Protein AF-A0A3S4R525-F1 (afdb_monomer_lite)

pLDDT: mean 83.08, std 18.2, range [35.12, 97.88]

Radius of gyration: 21.42 Å; chains: 1; bounding box: 43×30×78 Å

Organism: NCBI:txid34061

Structure (mmCIF, N/CA/C/O backbone):
data_AF-A0A3S4R525-F1
#
_entry.id   AF-A0A3S4R525-F1
#
loop_
_atom_site.group_PDB
_atom_site.id
_atom_site.type_symbol
_atom_site.label_atom_id
_atom_site.label_alt_id
_atom_site.label_comp_id
_atom_site.label_asym_id
_atom_site.label_entity_id
_atom_site.label_seq_id
_atom_site.pdbx_PDB_ins_code
_atom_site.Cartn_x
_atom_site.Cartn_y
_atom_site.Cartn_z
_atom_site.occupancy
_atom_site.B_iso_or_equiv
_atom_site.auth_seq_id
_atom_site.auth_comp_id
_atom_site.auth_asym_id
_atom_site.auth_atom_id
_atom_site.pdbx_PDB_model_num
ATOM 1 N N . MET A 1 1 ? -31.598 11.992 61.293 1.00 35.12 1 MET A N 1
ATOM 2 C CA . MET A 1 1 ? -31.738 11.322 59.980 1.00 35.12 1 MET A CA 1
ATOM 3 C C . MET A 1 1 ? -30.669 11.866 59.045 1.00 35.12 1 MET A C 1
ATOM 5 O O . MET A 1 1 ? -30.636 13.069 58.837 1.00 35.12 1 MET A O 1
ATOM 9 N N . LYS A 1 2 ? -29.752 11.020 58.559 1.00 39.28 2 LYS A N 1
ATOM 10 C CA . LYS A 1 2 ? -28.715 11.398 57.584 1.00 39.28 2 LYS A CA 1
ATOM 11 C C . LYS A 1 2 ? -29.169 10.912 56.207 1.00 39.28 2 LYS A C 1
ATOM 13 O O . LYS A 1 2 ? -29.286 9.710 56.002 1.00 39.28 2 LYS A O 1
ATOM 18 N N . ILE A 1 3 ? -29.460 11.841 55.301 1.00 49.47 3 ILE A N 1
ATOM 19 C CA . ILE A 1 3 ? -29.725 11.547 53.890 1.00 49.47 3 ILE A CA 1
ATOM 20 C C . ILE A 1 3 ? -28.354 11.434 53.224 1.00 49.47 3 ILE A C 1
ATOM 22 O O . ILE A 1 3 ? -27.645 12.427 53.077 1.00 49.47 3 ILE A O 1
ATOM 26 N N . HIS A 1 4 ? -27.935 10.215 52.900 1.00 45.72 4 HIS A N 1
ATOM 27 C CA . HIS A 1 4 ? -26.725 9.991 52.120 1.00 45.72 4 HIS A CA 1
ATOM 28 C C . HIS A 1 4 ? -27.075 10.014 50.633 1.00 45.72 4 HIS A C 1
ATOM 30 O O . HIS A 1 4 ? -27.859 9.204 50.145 1.00 45.72 4 HIS A O 1
ATOM 36 N N . HIS A 1 5 ? -26.494 10.994 49.941 1.00 45.41 5 HIS A N 1
ATOM 37 C CA . HIS A 1 5 ? -26.521 11.164 48.497 1.00 45.41 5 HIS A CA 1
ATOM 38 C C . HIS A 1 5 ? -25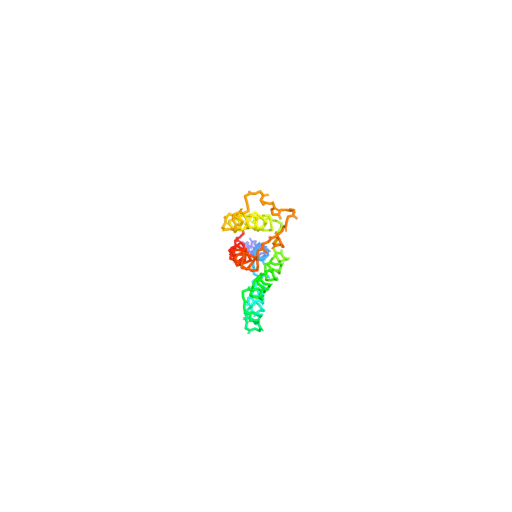.969 9.913 47.797 1.00 45.41 5 HIS A C 1
ATOM 40 O O . HIS A 1 5 ? -24.760 9.732 47.688 1.00 45.41 5 HIS A O 1
ATOM 46 N N . LEU A 1 6 ? -26.861 9.060 47.299 1.00 46.38 6 LEU A N 1
ATOM 47 C CA . LEU A 1 6 ? -26.551 7.970 46.374 1.00 46.38 6 LEU A CA 1
ATOM 48 C C . LEU A 1 6 ? -26.887 8.426 44.948 1.00 46.38 6 LEU A C 1
ATOM 50 O O . LEU A 1 6 ? -27.820 7.941 44.321 1.00 46.38 6 LEU A O 1
ATOM 54 N N . ILE A 1 7 ? -26.145 9.411 44.441 1.00 53.19 7 ILE A N 1
ATOM 55 C CA . ILE A 1 7 ? -26.184 9.786 43.019 1.00 53.19 7 ILE A CA 1
ATOM 56 C C . ILE A 1 7 ? -24.751 10.013 42.542 1.00 53.19 7 ILE A C 1
ATOM 58 O O . ILE A 1 7 ? -24.375 11.135 42.247 1.00 53.19 7 ILE A O 1
ATOM 62 N N . THR A 1 8 ? -23.925 8.969 42.491 1.00 53.56 8 THR A N 1
ATOM 63 C CA . THR A 1 8 ? -22.604 9.025 41.829 1.00 53.56 8 THR A CA 1
ATOM 64 C C . THR A 1 8 ? -22.031 7.618 41.630 1.00 53.56 8 THR A C 1
ATOM 66 O O . THR A 1 8 ? -21.016 7.258 42.211 1.00 53.56 8 THR A O 1
ATOM 69 N N . ALA A 1 9 ? -22.662 6.778 40.806 1.00 47.06 9 ALA A N 1
ATOM 70 C CA . ALA A 1 9 ? -21.996 5.530 40.390 1.00 47.06 9 ALA A CA 1
ATOM 71 C C . ALA A 1 9 ? -22.369 5.013 38.996 1.00 47.06 9 ALA A C 1
ATOM 73 O O . ALA A 1 9 ? -21.661 4.171 38.457 1.00 47.06 9 ALA A O 1
ATOM 74 N N . THR A 1 10 ? -23.430 5.517 38.364 1.00 47.94 10 THR A N 1
ATOM 75 C CA . THR A 1 10 ? -23.880 4.998 37.060 1.00 47.94 10 THR A CA 1
ATOM 76 C C . THR A 1 10 ? -23.409 5.818 35.856 1.00 47.94 10 THR A C 1
ATOM 78 O O . THR A 1 10 ? -23.458 5.325 34.734 1.00 47.94 10 THR A O 1
ATOM 81 N N . AL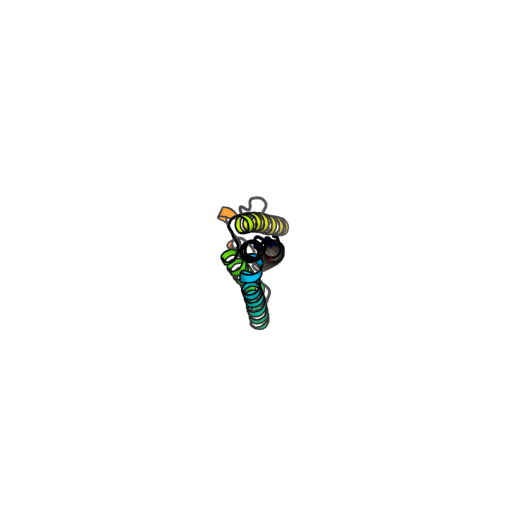A A 1 11 ? -22.866 7.024 36.054 1.00 46.16 11 ALA A N 1
ATOM 82 C CA . ALA A 1 11 ? -22.385 7.861 34.947 1.00 46.16 11 ALA A CA 1
ATOM 83 C C . ALA A 1 11 ? -20.975 7.485 34.438 1.00 46.16 11 ALA A C 1
ATOM 85 O O . ALA A 1 11 ? -20.643 7.758 33.288 1.00 46.16 11 ALA A O 1
ATOM 86 N N . ALA A 1 12 ? -20.146 6.823 35.255 1.00 44.59 12 ALA A N 1
ATOM 87 C CA . ALA A 1 12 ? -18.777 6.463 34.867 1.00 44.59 12 ALA A CA 1
ATOM 88 C C . ALA A 1 12 ? -18.700 5.207 33.975 1.00 44.59 12 ALA A C 1
ATOM 90 O O . ALA A 1 12 ? -17.761 5.063 33.195 1.00 44.59 12 ALA A O 1
ATOM 91 N N . ALA A 1 13 ? -19.702 4.322 34.031 1.00 47.19 13 ALA A N 1
ATOM 92 C CA . ALA A 1 13 ? -19.735 3.109 33.210 1.00 47.19 13 ALA A CA 1
ATOM 93 C C . ALA A 1 13 ? -20.162 3.376 31.751 1.00 47.19 13 ALA A C 1
ATOM 95 O O . ALA A 1 13 ? -19.752 2.653 30.847 1.00 47.19 13 ALA A O 1
ATOM 96 N N . LEU A 1 14 ? -20.927 4.445 31.495 1.00 44.72 14 LEU A N 1
ATOM 97 C CA . LEU A 1 14 ? -21.367 4.824 30.143 1.00 44.72 14 LEU A CA 1
ATOM 98 C C . LEU A 1 14 ? -20.306 5.608 29.351 1.00 44.72 14 LEU A C 1
ATOM 100 O O . LEU A 1 14 ? -20.335 5.604 28.123 1.00 44.72 14 LEU A O 1
ATOM 104 N N . LEU A 1 15 ? -19.326 6.222 30.023 1.00 45.38 15 LEU A N 1
ATOM 105 C CA . LEU A 1 15 ? -18.228 6.945 29.364 1.00 45.38 15 LEU A CA 1
ATOM 106 C C . LEU A 1 15 ? -17.110 6.025 28.841 1.00 45.38 15 LEU A C 1
ATOM 108 O O . LEU A 1 15 ? -16.356 6.433 27.960 1.00 45.38 15 LEU A O 1
ATOM 112 N N . LEU A 1 16 ? -17.034 4.771 29.301 1.00 45.78 16 LEU A N 1
ATOM 113 C CA . LEU A 1 16 ? -16.078 3.774 28.791 1.00 45.78 16 LEU A CA 1
ATOM 114 C C . LEU A 1 16 ? -16.507 3.146 27.454 1.00 45.78 16 LEU A C 1
ATOM 116 O O . LEU A 1 16 ? -15.683 2.557 26.760 1.00 45.78 16 LEU A O 1
ATOM 120 N N . LEU A 1 17 ? -17.770 3.316 27.051 1.00 45.91 17 LEU A N 1
ATOM 121 C CA . LEU A 1 17 ? -18.286 2.858 25.753 1.00 45.91 17 LEU A CA 1
ATOM 122 C C . LEU A 1 17 ? -18.103 3.897 24.634 1.00 45.91 17 LEU A C 1
ATOM 124 O O . LEU A 1 17 ? -18.212 3.555 23.458 1.00 45.91 17 LEU A O 1
ATOM 128 N N . ALA A 1 18 ? -17.766 5.146 24.973 1.00 45.09 18 ALA A N 1
ATOM 129 C CA . ALA A 1 18 ? -17.439 6.183 23.991 1.00 45.09 18 ALA A CA 1
ATOM 130 C C . ALA A 1 18 ? -15.997 6.071 23.457 1.00 45.09 18 ALA A C 1
ATOM 132 O O . ALA A 1 18 ? -15.654 6.660 22.431 1.00 45.09 18 ALA A O 1
ATOM 133 N N . THR A 1 19 ? -15.143 5.283 24.115 1.00 50.56 19 THR A N 1
ATOM 134 C CA . THR A 1 19 ? -13.743 5.093 23.738 1.00 50.56 19 THR A CA 1
ATOM 135 C C . THR A 1 19 ? -13.453 3.619 23.482 1.00 50.56 19 THR A C 1
ATOM 137 O O . THR A 1 19 ? -13.022 2.930 24.394 1.00 50.56 19 THR A O 1
ATOM 140 N N . ALA A 1 20 ? -13.650 3.129 22.253 1.00 48.28 20 ALA A N 1
ATOM 141 C CA . ALA A 1 20 ? -12.615 2.353 21.543 1.00 48.28 20 ALA A CA 1
ATOM 142 C C . ALA A 1 20 ? -13.096 1.647 20.251 1.00 48.28 20 ALA A C 1
ATOM 144 O O . ALA A 1 20 ? -12.863 0.448 20.080 1.00 48.28 20 ALA A O 1
ATOM 145 N N . PRO A 1 21 ? -13.577 2.367 19.219 1.00 52.44 21 PRO A N 1
ATOM 146 C CA . PRO A 1 21 ? -13.396 1.864 17.853 1.00 52.44 21 PRO A CA 1
ATOM 147 C C . PRO A 1 21 ? -11.896 1.744 17.490 1.00 52.44 21 PRO A C 1
ATOM 149 O O . PRO A 1 21 ? -11.525 0.992 16.591 1.00 52.44 21 PRO A O 1
ATOM 152 N N . ALA A 1 22 ? -11.012 2.445 18.216 1.00 51.22 22 ALA A N 1
ATOM 153 C CA . ALA A 1 22 ? -9.564 2.410 18.016 1.00 51.22 22 ALA A CA 1
ATOM 154 C C . ALA A 1 22 ? -8.896 1.086 18.448 1.00 51.22 22 ALA A C 1
ATOM 156 O O . ALA A 1 22 ? -7.951 0.657 17.789 1.00 51.22 22 ALA A O 1
ATOM 157 N N . GLN A 1 23 ? -9.378 0.405 19.501 1.00 54.06 23 GLN A N 1
ATOM 158 C CA . GLN A 1 23 ? -8.800 -0.882 19.934 1.00 54.06 23 GLN A CA 1
ATOM 159 C C . GLN A 1 23 ? -9.341 -2.064 19.112 1.00 54.06 23 GLN A C 1
ATOM 161 O O . GLN A 1 23 ? -8.592 -3.000 18.831 1.00 54.06 23 GLN A O 1
ATOM 166 N N . ALA A 1 24 ? -10.591 -1.992 18.636 1.00 60.91 24 ALA A N 1
ATOM 167 C CA . ALA A 1 24 ? -11.231 -3.065 17.866 1.00 60.91 24 ALA A CA 1
ATOM 168 C C . ALA A 1 24 ? -10.508 -3.405 16.545 1.00 60.91 24 ALA A C 1
ATOM 170 O O . ALA A 1 24 ? -10.527 -4.553 16.095 1.00 60.91 24 ALA A O 1
ATOM 171 N N . ASN A 1 25 ? -9.831 -2.428 15.932 1.00 74.75 25 ASN A N 1
ATOM 172 C CA . ASN A 1 25 ? -9.100 -2.639 14.681 1.00 74.75 25 ASN A CA 1
ATOM 173 C C . ASN A 1 25 ? -7.602 -2.914 14.875 1.00 74.75 25 ASN A C 1
ATOM 175 O O . A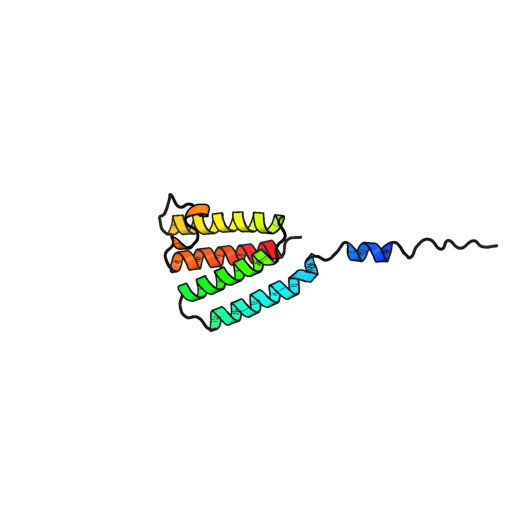SN A 1 25 ? -6.958 -3.373 13.934 1.00 74.75 25 ASN A O 1
ATOM 179 N N . GLN A 1 26 ? -7.041 -2.725 16.074 1.00 82.94 26 GLN A N 1
ATOM 180 C CA . GLN A 1 26 ? -5.605 -2.920 16.306 1.00 82.94 26 GLN A CA 1
ATOM 181 C C . GLN A 1 26 ? -5.175 -4.377 16.088 1.00 82.94 26 GLN A C 1
ATOM 183 O O . GLN A 1 26 ? -4.184 -4.638 15.408 1.00 82.94 26 GLN A O 1
ATOM 188 N N . ALA A 1 27 ? -5.948 -5.339 16.604 1.00 88.00 27 ALA A N 1
ATO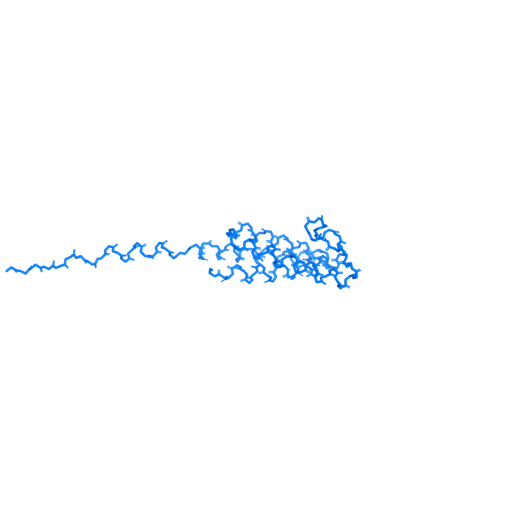M 189 C CA . ALA A 1 27 ? -5.683 -6.762 16.386 1.00 88.00 27 ALA A CA 1
ATOM 190 C C . ALA A 1 27 ? -5.756 -7.143 14.896 1.00 88.00 27 ALA A C 1
ATOM 192 O O . ALA A 1 27 ? -4.970 -7.963 14.418 1.00 88.00 27 ALA A O 1
ATOM 193 N N . LYS A 1 28 ? -6.663 -6.503 14.147 1.00 91.31 28 LYS A N 1
ATOM 194 C CA . LYS A 1 28 ? -6.832 -6.720 12.708 1.00 91.31 28 LYS A CA 1
ATOM 195 C C . LYS A 1 28 ? -5.668 -6.124 11.908 1.00 91.31 28 LYS A C 1
ATOM 197 O O . LYS A 1 28 ? -5.134 -6.803 11.041 1.00 91.31 28 LYS A O 1
ATOM 202 N N . PHE A 1 29 ? -5.186 -4.930 12.260 1.00 92.25 29 PHE A N 1
ATOM 203 C CA . PHE A 1 29 ? -3.971 -4.362 11.662 1.00 92.25 29 PHE A CA 1
ATOM 204 C C . PHE A 1 29 ? -2.731 -5.221 11.945 1.00 92.25 29 PHE A C 1
ATOM 206 O O . PHE A 1 29 ? -1.938 -5.470 11.043 1.00 92.25 29 PHE A O 1
ATOM 213 N N . ASN A 1 30 ? -2.591 -5.757 13.160 1.00 93.06 30 ASN A N 1
ATOM 214 C CA . ASN A 1 30 ? -1.500 -6.683 13.481 1.00 93.06 30 ASN A CA 1
ATOM 215 C C . ASN A 1 30 ? -1.586 -7.994 12.678 1.00 93.06 30 ASN A C 1
ATOM 217 O O . ASN A 1 30 ? -0.562 -8.620 12.406 1.00 93.06 30 ASN A O 1
ATOM 221 N N . LYS A 1 31 ? -2.795 -8.448 12.325 1.00 95.69 31 LYS A N 1
ATOM 222 C CA . LYS A 1 31 ? -2.982 -9.596 11.429 1.00 95.69 31 LYS A CA 1
ATOM 223 C C . LYS A 1 31 ? -2.474 -9.272 10.019 1.00 95.69 31 LYS A C 1
ATOM 225 O O . LYS A 1 31 ? -1.643 -10.030 9.531 1.00 95.69 31 LYS A O 1
ATOM 230 N N . ILE A 1 32 ? -2.859 -8.123 9.458 1.00 96.62 32 ILE A N 1
ATOM 231 C CA . ILE A 1 32 ? -2.382 -7.659 8.141 1.00 96.62 32 ILE A CA 1
ATOM 232 C C . ILE A 1 32 ? -0.851 -7.615 8.098 1.00 96.62 32 ILE A C 1
ATOM 234 O O . ILE A 1 32 ? -0.242 -8.126 7.167 1.00 96.62 32 ILE A O 1
ATOM 238 N N . GLU A 1 33 ? -0.199 -7.075 9.130 1.00 97.19 33 GLU A N 1
ATOM 239 C CA . GLU A 1 33 ? 1.269 -7.012 9.182 1.00 97.19 33 GLU A CA 1
ATOM 240 C C . GLU A 1 33 ? 1.935 -8.397 9.229 1.00 97.19 33 GLU A C 1
ATOM 242 O O . GLU A 1 33 ? 3.005 -8.596 8.649 1.00 97.19 33 GLU A O 1
ATOM 247 N N . ARG A 1 34 ? 1.310 -9.378 9.894 1.00 97.31 34 ARG A N 1
ATOM 248 C CA . ARG A 1 34 ? 1.804 -10.764 9.901 1.00 97.31 34 ARG A CA 1
ATOM 249 C C . ARG A 1 34 ? 1.655 -11.419 8.532 1.00 97.31 34 ARG A C 1
ATOM 251 O O . ARG A 1 34 ? 2.602 -12.052 8.075 1.00 97.31 34 ARG A O 1
ATOM 258 N N . GLU A 1 35 ? 0.505 -11.248 7.890 1.00 97.50 35 GLU A N 1
ATOM 259 C CA . GLU A 1 35 ? 0.224 -11.788 6.554 1.00 97.50 35 GLU A CA 1
ATOM 260 C C . GLU A 1 35 ? 1.128 -11.151 5.499 1.00 97.50 35 GLU A C 1
ATOM 262 O O . GLU A 1 35 ? 1.742 -11.862 4.709 1.00 97.50 35 GLU A O 1
ATOM 267 N N . LEU A 1 36 ? 1.328 -9.833 5.562 1.00 97.25 36 LEU A N 1
ATOM 268 C CA . LEU A 1 36 ? 2.289 -9.125 4.724 1.00 97.25 36 LEU A CA 1
ATOM 269 C C . LEU A 1 36 ? 3.707 -9.668 4.920 1.00 97.25 36 LEU A C 1
ATOM 271 O O . LEU A 1 36 ? 4.401 -9.946 3.945 1.00 97.25 36 LEU A O 1
ATOM 275 N N . LYS A 1 37 ? 4.154 -9.835 6.172 1.00 96.81 37 LYS A N 1
ATOM 276 C CA . LYS A 1 37 ? 5.487 -10.379 6.463 1.00 96.81 37 LYS A CA 1
ATOM 277 C C . LYS A 1 37 ? 5.656 -11.791 5.907 1.00 96.81 37 LYS A C 1
ATOM 279 O O . LYS A 1 37 ? 6.753 -12.123 5.468 1.00 96.81 37 LYS A O 1
ATOM 284 N N . GLN A 1 38 ? 4.609 -12.610 5.948 1.00 96.69 38 GLN A N 1
ATOM 285 C CA . GLN A 1 38 ? 4.630 -13.946 5.364 1.00 96.69 38 GLN A CA 1
ATOM 286 C C . GLN A 1 38 ? 4.676 -13.877 3.832 1.00 96.69 38 GLN A C 1
ATOM 288 O O . GLN A 1 38 ? 5.584 -14.441 3.237 1.00 96.69 38 GLN A O 1
ATOM 293 N N . CYS A 1 39 ? 3.813 -13.072 3.209 1.00 96.00 39 CYS A N 1
ATOM 294 C CA . CYS A 1 39 ? 3.812 -12.847 1.762 1.00 96.00 39 CYS A CA 1
ATOM 295 C C . CYS A 1 39 ? 5.192 -12.406 1.251 1.00 96.00 39 CYS A C 1
ATOM 297 O O . CYS A 1 39 ? 5.715 -12.975 0.300 1.00 96.00 39 CYS A O 1
ATOM 299 N N . LEU A 1 40 ? 5.838 -11.455 1.936 1.00 94.19 40 LEU A N 1
ATOM 300 C CA . LEU A 1 40 ? 7.176 -10.973 1.578 1.00 94.19 40 LEU A CA 1
ATOM 301 C C . LEU A 1 40 ? 8.278 -12.038 1.698 1.00 94.19 40 LEU A C 1
ATOM 303 O O . LEU A 1 40 ? 9.307 -11.899 1.043 1.00 94.19 40 LEU A O 1
ATOM 307 N N . LYS A 1 41 ? 8.095 -13.077 2.524 1.00 94.12 41 LYS A N 1
ATOM 308 C CA . LYS A 1 41 ? 9.020 -14.222 2.587 1.00 94.12 41 LYS A CA 1
ATOM 309 C C . LYS A 1 41 ? 8.808 -15.201 1.437 1.00 94.12 41 LYS A C 1
ATOM 311 O O . LYS A 1 41 ? 9.771 -15.823 0.999 1.00 94.12 41 LYS A O 1
ATOM 316 N N . ASP A 1 42 ? 7.565 -15.342 0.989 1.00 92.25 42 ASP A N 1
ATOM 317 C CA . ASP A 1 42 ? 7.166 -16.353 0.008 1.00 92.25 42 ASP A CA 1
ATOM 318 C C . ASP A 1 42 ? 7.380 -15.878 -1.440 1.00 92.25 42 ASP A C 1
ATOM 320 O O . ASP A 1 42 ? 7.493 -16.691 -2.358 1.00 92.25 42 ASP A O 1
ATOM 324 N N . VAL A 1 43 ? 7.483 -14.565 -1.662 1.00 91.56 43 VAL A N 1
ATOM 325 C CA . VAL A 1 43 ? 7.724 -13.978 -2.988 1.00 91.56 43 VAL A CA 1
ATOM 326 C C . VAL A 1 43 ? 9.206 -13.714 -3.267 1.00 91.56 43 VAL A C 1
ATOM 328 O O . VAL A 1 43 ? 9.998 -13.415 -2.375 1.00 91.56 43 VAL A O 1
ATOM 331 N N . ARG A 1 44 ? 9.580 -13.751 -4.553 1.00 80.62 44 ARG A N 1
ATOM 332 C CA . ARG A 1 44 ? 10.889 -13.296 -5.049 1.00 80.62 44 ARG A CA 1
ATOM 333 C C . ARG A 1 44 ? 10.724 -12.096 -5.981 1.00 80.62 44 ARG A C 1
ATOM 335 O O . ARG A 1 44 ? 9.824 -12.071 -6.816 1.00 80.62 44 ARG A O 1
ATOM 342 N N . GLY A 1 45 ? 11.637 -11.133 -5.868 1.00 78.12 45 GLY A N 1
ATOM 343 C CA . GLY A 1 45 ? 11.688 -9.953 -6.734 1.00 78.12 45 GLY A CA 1
ATOM 344 C C . GLY A 1 45 ? 10.703 -8.836 -6.363 1.00 78.12 45 GLY A C 1
ATOM 345 O O . GLY A 1 45 ? 9.776 -9.008 -5.570 1.00 78.12 45 GLY A O 1
ATOM 346 N N . SER A 1 46 ? 10.924 -7.660 -6.956 1.00 76.94 46 SER A N 1
ATOM 347 C CA . SER A 1 46 ? 10.189 -6.422 -6.656 1.00 76.94 46 SER A CA 1
ATOM 348 C C . SER A 1 46 ? 8.706 -6.485 -7.027 1.00 76.94 46 SER A C 1
ATOM 350 O O . SER A 1 46 ? 7.879 -5.931 -6.308 1.00 76.94 46 SER A O 1
ATOM 352 N N . TYR A 1 47 ? 8.350 -7.206 -8.093 1.00 82.12 47 TYR A N 1
ATOM 353 C CA . TYR A 1 47 ? 6.958 -7.376 -8.519 1.00 82.12 47 TYR A CA 1
ATOM 354 C C . TYR A 1 47 ? 6.105 -8.113 -7.474 1.00 82.12 47 TYR A C 1
ATOM 356 O O . TYR A 1 47 ? 5.011 -7.668 -7.117 1.00 82.12 47 TYR A O 1
ATOM 364 N N . GLY A 1 48 ? 6.625 -9.226 -6.943 1.00 87.94 48 GLY A N 1
ATOM 365 C CA . GLY A 1 48 ? 5.951 -9.990 -5.895 1.00 87.94 48 GLY A CA 1
ATOM 366 C C . GLY A 1 48 ? 5.820 -9.181 -4.606 1.00 87.94 48 GLY A C 1
ATOM 367 O O . GLY A 1 48 ? 4.737 -9.115 -4.027 1.00 87.94 48 GLY A O 1
ATOM 368 N N . ALA A 1 49 ? 6.885 -8.476 -4.210 1.00 89.25 49 ALA A N 1
ATOM 369 C CA . ALA A 1 49 ? 6.856 -7.592 -3.045 1.00 89.25 49 ALA A CA 1
ATOM 370 C C . ALA A 1 49 ? 5.834 -6.449 -3.197 1.00 89.25 49 ALA A C 1
ATOM 372 O O . ALA A 1 49 ? 5.083 -6.163 -2.263 1.00 89.25 49 ALA A O 1
ATOM 373 N N . GLY A 1 50 ? 5.752 -5.846 -4.387 1.00 90.88 50 GLY A N 1
ATOM 374 C CA . GLY A 1 50 ? 4.741 -4.844 -4.719 1.00 90.88 50 GLY A CA 1
ATOM 375 C C . GLY A 1 50 ? 3.320 -5.396 -4.620 1.00 90.88 50 GLY A C 1
ATOM 376 O O . GLY A 1 50 ? 2.449 -4.751 -4.045 1.00 90.88 50 GLY A O 1
ATOM 377 N N . SER A 1 51 ? 3.092 -6.620 -5.096 1.00 92.62 51 SER A N 1
ATOM 378 C CA . SER A 1 51 ? 1.786 -7.287 -5.000 1.00 92.62 51 SER A CA 1
ATOM 379 C C . SER A 1 51 ? 1.370 -7.543 -3.547 1.00 92.62 51 SER A C 1
ATOM 381 O O . SER A 1 51 ? 0.232 -7.250 -3.179 1.00 92.62 51 SER A O 1
ATOM 383 N N . CYS A 1 52 ? 2.299 -7.991 -2.694 1.00 96.06 52 CYS A N 1
ATOM 384 C CA . CYS A 1 52 ? 2.056 -8.129 -1.255 1.00 96.06 52 CYS A CA 1
ATOM 385 C C . CYS A 1 52 ? 1.681 -6.788 -0.603 1.00 96.06 52 CYS A C 1
ATOM 387 O O . CYS A 1 52 ? 0.754 -6.721 0.205 1.00 96.06 52 CYS A O 1
ATOM 389 N N . ALA A 1 53 ? 2.391 -5.711 -0.955 1.00 96.44 53 ALA A N 1
ATOM 390 C CA . ALA A 1 53 ? 2.123 -4.382 -0.418 1.00 96.44 53 ALA A CA 1
ATOM 391 C C . ALA A 1 53 ? 0.747 -3.845 -0.852 1.00 96.44 53 ALA A C 1
ATOM 393 O O . ALA A 1 53 ? 0.031 -3.307 -0.009 1.00 96.44 53 ALA A O 1
ATOM 394 N N . ILE A 1 54 ? 0.345 -4.046 -2.114 1.00 95.88 54 ILE A N 1
ATOM 395 C CA . ILE A 1 54 ? -0.990 -3.670 -2.618 1.00 95.88 54 ILE A CA 1
ATOM 396 C C . ILE A 1 54 ? -2.084 -4.400 -1.836 1.00 95.88 54 ILE A C 1
ATOM 398 O O . ILE A 1 54 ? -2.984 -3.753 -1.303 1.00 95.88 54 ILE A O 1
ATOM 402 N N . GLY A 1 55 ? -1.963 -5.725 -1.686 1.00 96.69 55 GLY A N 1
ATOM 403 C CA . GLY A 1 55 ? -2.929 -6.512 -0.914 1.00 96.69 55 GLY A CA 1
ATOM 404 C C . GLY A 1 55 ? -3.059 -6.020 0.531 1.00 96.69 55 GLY A C 1
ATOM 405 O O . GLY A 1 55 ? -4.165 -5.824 1.032 1.00 96.69 55 GLY A O 1
ATOM 406 N N . ALA A 1 56 ? -1.932 -5.710 1.181 1.00 97.44 56 ALA A N 1
ATOM 407 C CA . ALA A 1 56 ? -1.946 -5.151 2.529 1.00 97.44 56 ALA A CA 1
ATOM 408 C C . ALA A 1 56 ? -2.632 -3.773 2.592 1.00 97.44 56 ALA A C 1
ATOM 410 O O . ALA A 1 56 ? -3.393 -3.516 3.526 1.00 97.44 56 ALA A O 1
ATOM 411 N N . VAL A 1 57 ? -2.401 -2.886 1.616 1.00 97.56 57 VAL A N 1
ATOM 412 C CA . VAL A 1 57 ? -3.077 -1.576 1.529 1.00 97.56 57 VAL A CA 1
ATOM 413 C C . VAL A 1 57 ? -4.594 -1.745 1.420 1.00 97.56 57 VAL A C 1
ATOM 415 O O . VAL A 1 57 ? -5.332 -1.065 2.142 1.00 97.56 57 VAL A O 1
ATOM 418 N N . ASP A 1 58 ? -5.066 -2.679 0.595 1.00 96.94 58 ASP A N 1
ATOM 419 C CA . ASP A 1 58 ? -6.495 -2.966 0.451 1.00 96.94 58 ASP A CA 1
ATOM 420 C C . ASP A 1 58 ? -7.113 -3.476 1.758 1.00 96.94 58 ASP A C 1
ATOM 422 O O . ASP A 1 58 ? -8.197 -3.034 2.157 1.00 96.94 58 ASP A O 1
ATOM 426 N N . ASP A 1 59 ? -6.416 -4.349 2.482 1.00 96.81 59 ASP A N 1
ATOM 427 C CA . ASP A 1 59 ? -6.895 -4.840 3.773 1.00 96.81 59 ASP A CA 1
ATOM 428 C C . ASP A 1 59 ? -6.907 -3.744 4.844 1.00 96.81 59 ASP A C 1
ATOM 430 O O . ASP A 1 59 ? -7.865 -3.639 5.618 1.00 96.81 59 ASP A O 1
ATOM 434 N N . TYR A 1 60 ? -5.917 -2.847 4.841 1.00 95.69 60 TYR A N 1
ATOM 435 C CA . TYR A 1 60 ? -5.951 -1.636 5.662 1.00 95.69 60 TYR A CA 1
ATOM 436 C C . TYR A 1 60 ? -7.183 -0.783 5.337 1.00 95.69 60 TYR A C 1
ATOM 438 O O . TYR A 1 60 ? -7.901 -0.362 6.250 1.00 95.69 60 TYR A O 1
ATOM 446 N N . ARG A 1 61 ? -7.459 -0.553 4.048 1.00 95.00 61 ARG A N 1
ATOM 447 C CA . ARG A 1 61 ? -8.583 0.262 3.568 1.00 95.00 61 ARG A CA 1
ATOM 448 C C . ARG A 1 61 ? -9.933 -0.293 4.027 1.00 95.00 61 ARG A C 1
ATOM 450 O O . ARG A 1 61 ? -10.786 0.488 4.456 1.00 95.00 61 ARG A O 1
ATOM 457 N N . LYS A 1 62 ? -10.122 -1.618 4.005 1.00 94.00 62 LYS A N 1
ATOM 458 C CA . LYS A 1 62 ? -11.358 -2.288 4.468 1.00 94.00 62 LYS A CA 1
ATOM 459 C C . LYS A 1 62 ? -11.660 -2.020 5.945 1.00 94.00 62 LYS A C 1
ATOM 461 O O . LYS A 1 62 ? -12.823 -1.927 6.329 1.00 94.00 62 LYS A O 1
ATOM 466 N N . LEU A 1 63 ? -10.626 -1.860 6.771 1.00 92.06 63 LEU A N 1
ATOM 467 C CA . LEU A 1 63 ? -10.756 -1.613 8.212 1.00 92.06 63 LEU A CA 1
ATOM 468 C C . LEU A 1 63 ? -10.868 -0.125 8.575 1.00 92.06 63 LEU A C 1
ATOM 470 O O . LEU A 1 63 ? -11.150 0.219 9.726 1.00 92.06 63 LEU A O 1
ATOM 474 N N . MET A 1 64 ? -10.626 0.773 7.623 1.00 91.69 64 MET A N 1
ATOM 475 C CA . MET A 1 64 ? -10.695 2.214 7.837 1.00 91.69 64 MET A CA 1
ATOM 476 C C . MET A 1 64 ? -12.131 2.744 7.725 1.00 91.69 64 MET A C 1
ATOM 478 O O . MET A 1 64 ? -12.912 2.332 6.868 1.00 91.69 64 MET A O 1
ATOM 482 N N . ASN A 1 65 ? -12.458 3.729 8.567 1.00 91.75 65 ASN A N 1
ATOM 483 C CA . ASN A 1 65 ? -13.680 4.522 8.426 1.00 91.75 65 ASN A CA 1
ATOM 484 C C . ASN A 1 65 ? -13.594 5.472 7.211 1.00 91.75 65 ASN A C 1
ATOM 486 O O . ASN A 1 65 ? -12.529 5.644 6.616 1.00 91.75 65 ASN A O 1
ATOM 490 N N . ALA A 1 66 ? -14.708 6.115 6.850 1.00 92.69 66 ALA A N 1
ATOM 491 C CA . ALA A 1 66 ? -14.789 6.971 5.662 1.00 92.69 66 ALA A CA 1
ATOM 492 C C . ALA A 1 66 ? -13.734 8.097 5.636 1.00 92.69 66 ALA A C 1
ATOM 494 O O . ALA A 1 66 ? -13.084 8.300 4.612 1.00 92.69 66 ALA A O 1
ATOM 495 N N . SER A 1 67 ? -13.506 8.771 6.769 1.00 93.31 67 SER A N 1
ATOM 496 C CA . SER A 1 67 ? -12.504 9.842 6.883 1.00 93.31 67 SER A CA 1
ATOM 497 C C . SER A 1 67 ? -11.088 9.329 6.601 1.00 93.31 67 SER A C 1
ATOM 499 O O . SER A 1 67 ? -10.371 9.877 5.761 1.00 93.31 67 SER A O 1
ATOM 501 N N . LYS A 1 68 ? -10.697 8.215 7.231 1.00 94.31 68 LYS A N 1
ATOM 502 C CA . LYS A 1 68 ? -9.390 7.585 7.005 1.00 94.31 68 LYS A CA 1
ATOM 503 C C . LYS A 1 68 ? -9.237 7.059 5.576 1.00 94.31 68 LYS A C 1
ATOM 505 O O . LYS A 1 68 ? -8.171 7.233 4.996 1.00 94.31 68 LYS A O 1
ATOM 510 N N . ARG A 1 69 ? -10.293 6.492 4.982 1.00 95.12 69 ARG A N 1
ATOM 511 C CA . ARG A 1 69 ? -10.282 6.053 3.574 1.00 95.12 69 ARG A CA 1
ATOM 512 C C . ARG A 1 69 ? -10.069 7.214 2.605 1.00 95.12 69 ARG A C 1
ATOM 514 O O . ARG A 1 69 ? -9.292 7.070 1.671 1.00 95.12 69 ARG A O 1
ATOM 521 N N . SER A 1 70 ? -10.695 8.366 2.848 1.00 95.50 70 SER A N 1
ATOM 522 C CA . SER A 1 70 ? -10.477 9.570 2.034 1.00 95.50 70 SER A CA 1
ATOM 523 C C . SER A 1 70 ? -9.019 10.045 2.106 1.00 95.50 70 SER A C 1
ATOM 525 O O . SER A 1 70 ? -8.380 10.255 1.074 1.00 95.50 70 SER A O 1
ATOM 527 N N . LYS A 1 71 ? -8.444 10.101 3.317 1.00 96.50 71 LYS A N 1
ATOM 528 C CA . LYS A 1 71 ? -7.017 10.418 3.513 1.00 96.50 71 LYS A CA 1
ATOM 529 C C . LYS A 1 71 ? -6.099 9.413 2.816 1.00 96.50 71 LYS A C 1
ATOM 531 O O . LYS A 1 71 ? -5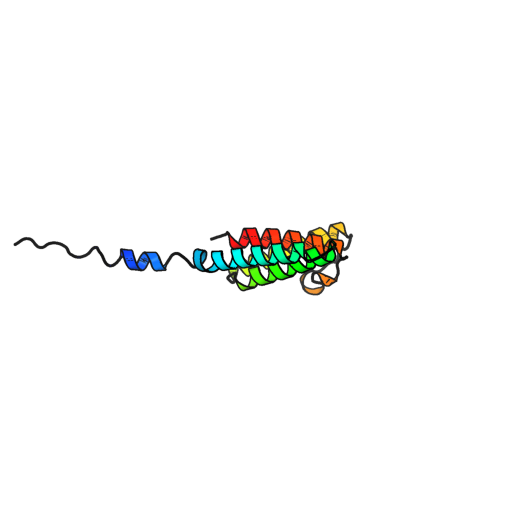.089 9.807 2.239 1.00 96.50 71 LYS A O 1
ATOM 536 N N . LEU A 1 72 ? -6.440 8.125 2.875 1.00 96.50 72 LEU A N 1
ATOM 537 C CA . LEU A 1 72 ? -5.665 7.076 2.220 1.00 96.50 72 LEU A CA 1
ATOM 538 C C . LEU A 1 72 ? -5.704 7.249 0.698 1.00 96.50 72 LEU A C 1
ATOM 540 O O . LEU A 1 72 ? -4.641 7.277 0.092 1.00 96.50 72 LEU A O 1
ATOM 544 N N . LYS A 1 73 ? -6.877 7.505 0.104 1.00 95.69 73 LYS A N 1
ATOM 545 C CA . LYS A 1 73 ? -7.010 7.770 -1.338 1.00 95.69 73 LYS A CA 1
ATOM 546 C C . LYS A 1 73 ? -6.154 8.957 -1.796 1.00 95.69 73 LYS A C 1
ATOM 548 O O . LYS A 1 73 ? -5.496 8.895 -2.830 1.00 95.69 73 LYS A O 1
ATOM 553 N N . GLN A 1 74 ? -6.125 10.040 -1.018 1.00 96.06 74 GLN A N 1
ATOM 554 C CA . GLN A 1 74 ? -5.266 11.193 -1.317 1.00 96.06 74 GLN A CA 1
ATOM 555 C C . GLN A 1 74 ? -3.777 10.826 -1.265 1.00 96.06 74 GLN A C 1
ATOM 557 O O . GLN A 1 74 ? -3.012 11.211 -2.149 1.00 96.06 74 GLN A O 1
ATOM 562 N N . ALA A 1 75 ? -3.363 10.058 -0.255 1.00 96.50 75 ALA A N 1
ATOM 563 C CA . ALA A 1 75 ? -1.987 9.588 -0.149 1.00 96.50 75 ALA A CA 1
ATOM 564 C C . ALA A 1 75 ? -1.614 8.623 -1.285 1.00 96.50 75 ALA A C 1
ATOM 566 O O . ALA A 1 75 ? -0.491 8.676 -1.780 1.00 96.50 75 ALA A O 1
ATOM 567 N N . GLU A 1 76 ? -2.549 7.784 -1.731 1.00 95.38 76 GLU A N 1
ATOM 568 C CA . GLU A 1 76 ? -2.349 6.857 -2.843 1.00 95.38 76 GLU A CA 1
ATOM 569 C C . GLU A 1 76 ? -2.088 7.572 -4.160 1.00 95.38 76 GLU A C 1
ATOM 571 O O . GLU A 1 76 ? -1.105 7.249 -4.832 1.00 95.38 76 GLU A O 1
ATOM 576 N N . ARG A 1 77 ? -2.886 8.604 -4.455 1.00 94.56 77 ARG A N 1
ATOM 577 C CA . ARG A 1 77 ? -2.657 9.507 -5.589 1.00 94.56 77 ARG A CA 1
ATOM 578 C C . ARG A 1 77 ? -1.282 10.162 -5.510 1.00 94.56 77 ARG A C 1
ATOM 580 O O . ARG A 1 77 ? -0.530 10.125 -6.475 1.00 94.56 77 ARG A O 1
ATOM 587 N N . ALA A 1 78 ? -0.921 10.718 -4.352 1.00 95.00 78 ALA A N 1
ATOM 588 C CA . ALA A 1 78 ? 0.369 11.383 -4.173 1.00 95.00 78 ALA A CA 1
ATOM 589 C C . ALA A 1 78 ? 1.560 10.426 -4.370 1.00 95.00 78 ALA A C 1
ATOM 591 O O . ALA A 1 78 ? 2.546 10.789 -5.010 1.00 95.00 78 ALA A O 1
ATOM 592 N N . CYS A 1 79 ? 1.461 9.197 -3.855 1.00 96.19 79 CYS A N 1
ATOM 593 C CA . CYS A 1 79 ? 2.472 8.160 -4.057 1.00 96.19 79 CYS A CA 1
ATOM 594 C C . CYS A 1 79 ? 2.619 7.786 -5.536 1.00 96.19 79 CYS A C 1
ATOM 596 O O . CYS A 1 79 ? 3.739 7.701 -6.033 1.00 96.19 79 CYS A O 1
ATOM 598 N N . ALA A 1 80 ? 1.503 7.598 -6.241 1.00 93.81 80 ALA A N 1
ATOM 599 C CA . ALA A 1 80 ? 1.517 7.241 -7.651 1.00 93.81 80 ALA A CA 1
ATOM 600 C C . ALA A 1 80 ? 2.057 8.377 -8.533 1.00 93.81 80 ALA A C 1
ATOM 602 O O . ALA A 1 80 ? 2.932 8.134 -9.352 1.00 93.81 80 ALA A O 1
ATOM 603 N N . ILE A 1 81 ? 1.644 9.628 -8.305 1.00 92.06 81 ILE A N 1
ATOM 604 C CA . ILE A 1 81 ? 2.174 10.801 -9.026 1.00 92.06 81 ILE A CA 1
ATOM 605 C C . ILE A 1 81 ? 3.685 10.943 -8.822 1.00 92.06 81 ILE A C 1
ATOM 607 O O . ILE A 1 81 ? 4.411 11.275 -9.758 1.00 92.06 81 ILE A O 1
ATOM 611 N N . LYS A 1 82 ? 4.180 10.691 -7.603 1.00 93.56 82 LYS A N 1
ATOM 612 C CA . LYS A 1 82 ? 5.619 10.721 -7.332 1.00 93.56 82 LYS A CA 1
ATOM 613 C C . LYS A 1 82 ? 6.362 9.708 -8.210 1.00 93.56 82 LYS A C 1
ATOM 615 O O . LYS A 1 82 ? 7.320 10.086 -8.872 1.00 93.56 82 LYS A O 1
ATOM 620 N N . VAL A 1 83 ? 5.893 8.463 -8.243 1.00 94.06 83 VAL A N 1
ATOM 621 C CA . VAL A 1 83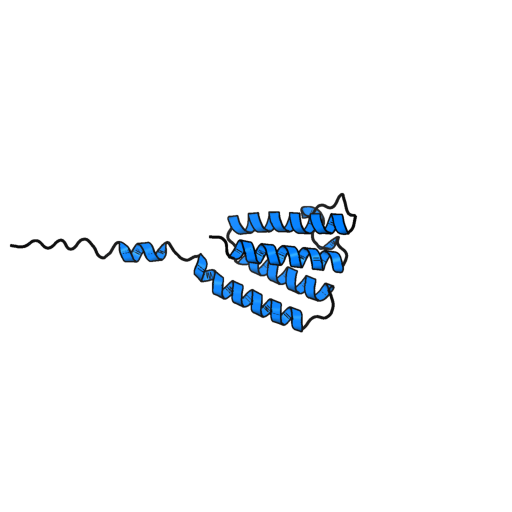 ? 6.490 7.406 -9.073 1.00 94.06 83 VAL A CA 1
ATOM 622 C C . VAL A 1 83 ? 6.346 7.709 -10.560 1.00 94.06 83 VAL A C 1
ATOM 624 O O . VAL A 1 83 ? 7.293 7.525 -11.312 1.00 94.06 83 VAL A O 1
ATOM 627 N N . ALA A 1 84 ? 5.202 8.236 -10.992 1.00 92.06 84 ALA A N 1
ATOM 628 C CA . ALA A 1 84 ? 4.989 8.629 -12.378 1.00 92.06 84 ALA A CA 1
ATOM 629 C C . ALA A 1 84 ? 6.037 9.637 -12.849 1.00 92.06 84 ALA A C 1
ATOM 631 O O . ALA A 1 84 ? 6.607 9.472 -13.921 1.00 92.06 84 ALA A O 1
ATOM 632 N N . ARG A 1 85 ? 6.371 10.625 -12.012 1.00 90.50 85 ARG A N 1
ATOM 633 C CA . ARG A 1 85 ? 7.458 11.572 -12.296 1.00 90.50 85 ARG A CA 1
ATOM 634 C C . ARG A 1 85 ? 8.825 10.894 -12.356 1.00 90.50 85 ARG A C 1
ATOM 636 O O . ARG A 1 85 ? 9.612 11.228 -13.233 1.00 90.50 85 ARG A O 1
ATOM 643 N N . GLU A 1 86 ? 9.100 9.949 -11.458 1.00 92.25 86 GLU A N 1
ATOM 644 C CA . GLU A 1 86 ? 10.338 9.152 -11.483 1.00 92.25 86 GLU A CA 1
ATOM 645 C C . GLU A 1 86 ? 10.449 8.311 -12.771 1.00 92.25 86 GLU A C 1
ATOM 647 O O . GLU A 1 86 ? 11.544 8.151 -13.304 1.00 92.25 86 GLU A O 1
ATOM 652 N N . GLU A 1 87 ? 9.323 7.852 -13.324 1.00 90.94 87 GLU A N 1
ATOM 653 C CA . GLU A 1 87 ? 9.240 7.128 -14.602 1.00 90.94 87 GLU A CA 1
ATOM 654 C C . GLU A 1 87 ? 8.985 8.041 -15.819 1.00 90.94 87 GLU A C 1
ATOM 656 O O . GLU A 1 87 ? 8.700 7.550 -16.908 1.00 90.94 87 GLU A O 1
ATOM 661 N N . SER A 1 88 ? 9.087 9.369 -15.667 1.00 89.69 88 SER A N 1
ATOM 662 C CA . SER A 1 88 ? 8.851 10.356 -16.741 1.00 89.69 88 SER A CA 1
ATOM 663 C C . SER A 1 88 ? 7.457 10.293 -17.398 1.00 89.69 88 SER A C 1
ATOM 665 O O . SER A 1 88 ? 7.275 10.701 -18.544 1.00 89.69 88 SER A O 1
ATOM 667 N N . ARG A 1 89 ? 6.443 9.827 -16.661 1.00 86.94 89 ARG A N 1
ATOM 668 C CA . ARG A 1 89 ? 5.020 9.821 -17.041 1.00 86.94 89 ARG A CA 1
ATOM 669 C C . ARG A 1 89 ? 4.323 11.060 -16.467 1.00 86.94 89 ARG A C 1
ATOM 671 O O . ARG A 1 89 ? 3.746 11.015 -15.383 1.00 86.94 89 ARG A O 1
ATOM 678 N N . PHE A 1 90 ? 4.419 12.186 -17.171 1.00 82.25 90 PHE A N 1
ATOM 679 C CA . PHE A 1 90 ? 3.946 13.488 -16.671 1.00 82.25 90 PHE A CA 1
ATOM 680 C C . PHE A 1 90 ? 2.424 13.683 -16.739 1.00 82.25 90 PHE A C 1
ATOM 682 O O . PHE A 1 90 ? 1.882 14.372 -15.878 1.00 82.25 90 PHE A O 1
ATOM 689 N N . ASP A 1 91 ? 1.747 13.017 -17.676 1.00 82.88 91 ASP A N 1
ATOM 690 C CA . ASP A 1 91 ? 0.285 13.081 -17.857 1.00 82.88 91 ASP A CA 1
ATOM 691 C C . ASP A 1 91 ? -0.465 11.967 -17.105 1.00 82.88 91 ASP A C 1
ATOM 693 O O . ASP A 1 91 ? -1.613 11.657 -17.405 1.00 82.88 91 ASP A O 1
ATOM 697 N N . TYR A 1 92 ? 0.201 11.318 -16.147 1.00 84.75 92 TYR A N 1
ATOM 698 C CA . TYR A 1 92 ? -0.353 10.179 -15.424 1.00 84.75 92 TYR A CA 1
ATOM 699 C C . TYR A 1 92 ? -1.540 10.574 -14.539 1.00 84.75 92 TYR A C 1
ATOM 701 O O . TYR A 1 92 ? -1.420 11.451 -13.673 1.00 84.75 92 TYR A O 1
ATOM 709 N N . ASP A 1 93 ? -2.646 9.845 -14.680 1.00 84.81 93 ASP A N 1
ATOM 710 C CA . ASP A 1 93 ? -3.846 10.023 -13.872 1.00 84.81 93 ASP A CA 1
ATOM 711 C C . ASP A 1 93 ? -4.117 8.766 -13.044 1.00 84.81 93 ASP A C 1
ATOM 713 O O . ASP A 1 93 ? -4.560 7.739 -13.548 1.00 84.81 93 ASP A O 1
ATOM 717 N N . TYR A 1 94 ? -3.908 8.861 -11.730 1.00 82.06 94 TYR A N 1
ATOM 718 C CA . TYR A 1 94 ? -4.125 7.734 -10.824 1.00 82.06 94 TYR A CA 1
ATOM 719 C C . TYR A 1 94 ? -5.560 7.193 -10.843 1.00 82.06 94 TYR A C 1
ATOM 721 O O . TYR A 1 94 ? -5.749 5.994 -10.636 1.00 82.06 94 TYR A O 1
ATOM 729 N N . ASP A 1 95 ? -6.570 8.047 -11.034 1.00 82.94 95 ASP A N 1
ATOM 730 C CA . ASP A 1 95 ? -7.963 7.597 -10.986 1.00 82.94 95 ASP A CA 1
ATOM 731 C C . ASP A 1 95 ? -8.354 6.787 -12.232 1.00 82.94 95 ASP A C 1
ATOM 733 O O . ASP A 1 95 ? -9.263 5.962 -12.140 1.00 82.94 95 ASP A O 1
ATOM 737 N N . ASN A 1 96 ? -7.657 6.994 -13.354 1.00 82.12 96 ASN A N 1
ATOM 738 C CA . ASN A 1 96 ? -7.874 6.280 -14.612 1.00 82.12 96 ASN A CA 1
ATOM 739 C C . ASN A 1 96 ? -6.884 5.120 -14.806 1.00 82.12 96 ASN A C 1
ATOM 741 O O . ASN A 1 96 ? -7.291 4.007 -15.125 1.00 82.12 96 ASN A O 1
ATOM 745 N N . ASP A 1 97 ? -5.595 5.363 -14.579 1.00 81.19 97 ASP A N 1
ATOM 746 C CA . ASP A 1 97 ? -4.519 4.413 -14.881 1.00 81.19 97 ASP A CA 1
ATOM 747 C C . ASP A 1 97 ? -4.255 3.418 -13.744 1.00 81.19 97 ASP A C 1
ATOM 749 O O . ASP A 1 97 ? -3.705 2.333 -13.961 1.00 81.19 97 ASP A O 1
ATOM 753 N N . GLY A 1 98 ? -4.571 3.804 -12.502 1.00 87.31 98 GLY A N 1
ATOM 754 C CA . GLY A 1 98 ? -4.212 3.039 -11.311 1.00 87.31 98 GLY A CA 1
ATOM 755 C C . GLY A 1 98 ? -2.730 2.635 -11.287 1.00 87.31 98 GLY A C 1
ATOM 756 O O . GLY A 1 98 ? -1.871 3.220 -11.945 1.00 87.31 98 GLY A O 1
ATOM 757 N N . LEU A 1 99 ? -2.383 1.600 -10.523 1.00 87.44 99 LEU A N 1
ATOM 758 C CA . LEU A 1 99 ? -0.994 1.120 -10.469 1.00 87.44 99 LEU A CA 1
ATOM 759 C C . LEU A 1 99 ? -0.564 0.305 -11.699 1.00 87.44 99 LEU A C 1
ATOM 761 O O . LEU A 1 99 ? 0.606 -0.065 -11.796 1.00 87.44 99 LEU A O 1
ATOM 765 N N . GLU A 1 100 ? -1.491 -0.012 -12.601 1.00 83.75 100 GLU A N 1
ATOM 766 C CA . GLU A 1 100 ? -1.251 -0.900 -13.743 1.00 83.75 100 GLU A CA 1
ATOM 767 C C . GLU A 1 100 ? -0.442 -0.225 -14.849 1.00 83.75 100 GLU A C 1
ATOM 769 O O . GLU A 1 100 ? 0.272 -0.904 -15.580 1.00 83.75 100 GLU A O 1
ATOM 774 N N . GLY A 1 101 ? -0.474 1.107 -14.924 1.00 80.81 101 GLY A N 1
ATOM 775 C CA . GLY A 1 101 ? 0.323 1.845 -15.901 1.00 80.81 101 GLY A CA 1
ATOM 776 C C . GLY A 1 101 ? 1.833 1.885 -15.611 1.00 80.81 101 GLY A C 1
ATOM 777 O O . GLY A 1 101 ? 2.593 2.331 -16.467 1.00 80.81 101 GLY A O 1
ATOM 778 N N . PHE A 1 102 ? 2.289 1.491 -14.419 1.00 87.50 102 PHE A N 1
ATOM 779 C CA . PHE A 1 102 ? 3.707 1.580 -14.044 1.00 87.50 102 PHE A CA 1
ATOM 780 C C . PHE A 1 102 ? 4.516 0.352 -14.443 1.00 87.50 102 PHE A C 1
ATOM 782 O O . PHE A 1 102 ? 3.989 -0.756 -14.558 1.00 87.50 102 PHE A O 1
ATOM 789 N N . SER A 1 103 ? 5.837 0.526 -14.543 1.00 88.94 103 SER A N 1
ATOM 790 C CA . SER A 1 103 ? 6.740 -0.625 -14.573 1.00 88.94 103 SER A CA 1
ATOM 791 C C . SER A 1 103 ? 6.584 -1.473 -13.300 1.00 88.94 103 SER A C 1
ATOM 793 O O . SER A 1 103 ? 6.112 -1.003 -12.262 1.00 88.94 103 SER A O 1
ATOM 795 N N . ASN A 1 104 ? 7.053 -2.723 -13.324 1.00 88.69 104 ASN A N 1
ATOM 796 C CA . ASN A 1 104 ? 7.051 -3.574 -12.127 1.00 88.69 104 ASN A CA 1
ATOM 797 C C . ASN A 1 104 ? 7.779 -2.922 -10.935 1.00 88.69 104 ASN A C 1
ATOM 799 O O . ASN A 1 104 ? 7.366 -3.097 -9.787 1.00 88.69 104 ASN A O 1
ATOM 803 N N . ALA A 1 105 ? 8.846 -2.161 -11.204 1.00 87.88 105 ALA A N 1
ATOM 804 C CA . ALA A 1 105 ? 9.582 -1.428 -10.181 1.00 87.88 105 ALA A CA 1
ATOM 805 C C . ALA A 1 105 ? 8.775 -0.227 -9.664 1.00 87.88 105 ALA A C 1
ATOM 807 O O . ALA A 1 105 ? 8.617 -0.081 -8.451 1.00 87.88 105 ALA A O 1
ATOM 808 N N . GLY A 1 106 ? 8.198 0.578 -10.561 1.00 90.75 106 GLY A N 1
ATOM 809 C CA . GLY A 1 106 ? 7.355 1.716 -10.196 1.00 90.75 106 GLY A CA 1
ATOM 810 C C . GLY A 1 106 ? 6.128 1.298 -9.395 1.00 90.75 106 GLY A C 1
ATOM 811 O O . GLY A 1 106 ? 5.863 1.848 -8.326 1.00 90.75 106 GLY A O 1
ATOM 812 N N . ARG A 1 107 ? 5.432 0.244 -9.828 1.00 90.94 107 ARG A N 1
ATOM 813 C CA . ARG A 1 107 ? 4.305 -0.337 -9.092 1.00 90.94 107 ARG A CA 1
ATOM 814 C C . ARG A 1 107 ? 4.713 -0.762 -7.680 1.00 90.94 107 ARG A C 1
ATOM 816 O O . ARG A 1 107 ? 3.991 -0.466 -6.730 1.00 90.94 107 ARG A O 1
ATOM 823 N N . GLY A 1 108 ? 5.871 -1.409 -7.528 1.00 91.50 108 GLY A N 1
ATOM 824 C CA . GLY A 1 108 ? 6.422 -1.769 -6.219 1.00 91.50 108 GLY A CA 1
ATOM 825 C C . GLY A 1 108 ? 6.708 -0.551 -5.334 1.00 91.50 108 GLY A C 1
ATOM 826 O O . GLY A 1 108 ? 6.303 -0.526 -4.170 1.00 91.50 108 GLY A O 1
ATOM 827 N N . ASN A 1 109 ? 7.332 0.485 -5.893 1.00 93.62 109 ASN A N 1
ATOM 828 C CA . ASN A 1 109 ? 7.650 1.726 -5.180 1.00 93.62 109 ASN A CA 1
ATOM 829 C C . ASN A 1 109 ? 6.387 2.484 -4.746 1.00 93.62 109 ASN A C 1
ATOM 831 O O . ASN A 1 109 ? 6.298 2.964 -3.610 1.00 93.62 109 ASN A O 1
ATOM 835 N N . ALA A 1 110 ? 5.388 2.559 -5.626 1.00 95.00 110 ALA A N 1
ATOM 836 C CA . ALA A 1 110 ? 4.108 3.185 -5.331 1.00 95.00 110 ALA A CA 1
ATOM 837 C C . ALA A 1 110 ? 3.388 2.421 -4.214 1.00 95.00 110 ALA A C 1
ATOM 839 O O . ALA A 1 110 ? 2.948 3.035 -3.242 1.00 95.00 110 ALA A O 1
ATOM 840 N N . ALA A 1 111 ? 3.342 1.089 -4.299 1.00 95.25 111 ALA A N 1
ATOM 841 C CA . ALA A 1 111 ? 2.718 0.235 -3.295 1.00 95.25 111 ALA A CA 1
ATOM 842 C C . ALA A 1 111 ? 3.384 0.346 -1.913 1.00 95.25 111 ALA A C 1
ATOM 844 O O . ALA A 1 111 ? 2.687 0.442 -0.902 1.00 95.25 111 ALA A O 1
ATOM 845 N N . ASP A 1 112 ? 4.718 0.403 -1.835 1.00 95.62 112 ASP A N 1
ATOM 846 C CA . ASP A 1 112 ? 5.422 0.617 -0.562 1.00 95.62 112 ASP A CA 1
ATOM 847 C C . ASP A 1 112 ? 5.104 1.997 0.044 1.00 95.62 112 ASP A C 1
ATOM 849 O O . ASP A 1 112 ? 4.816 2.118 1.242 1.00 95.62 112 ASP A O 1
ATOM 853 N N . CYS A 1 113 ? 5.079 3.046 -0.783 1.00 97.31 113 CYS A N 1
ATOM 854 C CA . CYS A 1 113 ? 4.669 4.383 -0.351 1.00 97.31 113 CYS A CA 1
ATOM 855 C C . CYS A 1 113 ? 3.231 4.386 0.199 1.00 97.31 113 CYS A C 1
ATOM 857 O O . CYS A 1 113 ? 2.972 4.930 1.282 1.00 97.31 113 CYS A O 1
ATOM 859 N N . GLN A 1 114 ? 2.307 3.729 -0.504 1.00 97.50 114 GLN A N 1
ATOM 860 C CA . GLN A 1 114 ? 0.906 3.587 -0.106 1.00 97.50 114 GLN A CA 1
ATOM 861 C C . GLN A 1 114 ? 0.764 2.820 1.207 1.00 97.50 114 GLN A C 1
ATOM 863 O O . GLN A 1 114 ? 0.059 3.266 2.114 1.00 97.50 114 GLN A O 1
ATOM 868 N N . LEU A 1 115 ? 1.505 1.727 1.371 1.00 97.88 115 LEU A N 1
ATOM 869 C CA . LEU A 1 115 ? 1.521 0.934 2.596 1.00 97.88 115 LEU A CA 1
ATOM 870 C C . LEU A 1 115 ? 2.035 1.744 3.793 1.00 97.88 115 LEU A C 1
ATOM 872 O O . LEU A 1 115 ? 1.444 1.717 4.878 1.00 97.88 115 LEU A O 1
ATOM 876 N N . LYS A 1 116 ? 3.103 2.528 3.612 1.00 97.75 116 LYS A N 1
ATOM 877 C CA . LYS A 1 116 ? 3.592 3.462 4.641 1.00 97.75 116 LYS A CA 1
ATOM 878 C C . LYS A 1 116 ? 2.528 4.498 5.006 1.00 97.75 116 LYS A C 1
ATOM 880 O O . LYS A 1 116 ? 2.362 4.817 6.187 1.00 97.75 116 LYS A O 1
ATOM 885 N N . ALA A 1 117 ? 1.785 5.021 4.033 1.00 97.75 117 ALA A N 1
ATOM 886 C CA . ALA A 1 117 ? 0.672 5.927 4.299 1.00 97.75 117 ALA A CA 1
ATOM 887 C C . ALA A 1 117 ? -0.465 5.237 5.070 1.00 97.75 117 ALA A C 1
ATOM 889 O O . ALA A 1 117 ? -0.897 5.767 6.097 1.00 97.75 117 ALA A O 1
ATOM 890 N N . ALA A 1 118 ? -0.876 4.039 4.652 1.00 97.38 118 ALA A N 1
ATOM 891 C CA . ALA A 1 118 ? -1.917 3.250 5.302 1.00 97.38 118 ALA A CA 1
ATOM 892 C C . ALA A 1 118 ? -1.597 2.988 6.781 1.00 97.38 118 ALA A C 1
ATOM 894 O O . ALA A 1 118 ? -2.413 3.288 7.656 1.00 97.38 118 ALA A O 1
ATOM 895 N N . ARG A 1 119 ? -0.365 2.559 7.083 1.00 96.44 119 ARG A N 1
ATOM 896 C CA . ARG A 1 119 ? 0.128 2.359 8.458 1.00 96.44 119 ARG A CA 1
ATOM 897 C C . ARG A 1 119 ? 0.048 3.625 9.309 1.00 96.44 119 ARG A C 1
ATOM 899 O O . ARG A 1 119 ? -0.329 3.555 10.479 1.00 96.44 119 ARG A O 1
ATOM 906 N N . ARG A 1 120 ? 0.413 4.785 8.751 1.00 96.12 120 ARG A N 1
ATOM 907 C CA . ARG A 1 120 ? 0.340 6.074 9.464 1.00 96.12 120 ARG A CA 1
ATOM 908 C C . ARG A 1 120 ? -1.107 6.477 9.737 1.00 96.12 120 ARG A C 1
ATOM 910 O O . ARG A 1 120 ? -1.425 6.856 10.859 1.00 96.12 120 ARG A O 1
ATOM 917 N N . ILE A 1 121 ? -1.981 6.366 8.739 1.00 94.44 121 ILE A N 1
ATOM 918 C CA . ILE A 1 121 ? -3.395 6.758 8.838 1.00 94.44 121 ILE A CA 1
ATOM 919 C C . ILE A 1 121 ? -4.159 5.837 9.795 1.00 94.44 121 ILE A C 1
ATOM 921 O O . ILE A 1 121 ? -4.989 6.309 10.574 1.00 94.44 121 ILE A O 1
ATOM 925 N N . ALA A 1 122 ? -3.851 4.538 9.799 1.00 91.00 122 ALA A N 1
ATOM 926 C CA . ALA A 1 122 ? -4.462 3.571 10.708 1.00 91.00 122 ALA A CA 1
ATOM 927 C C . ALA A 1 122 ? -4.307 3.988 12.182 1.00 91.00 122 ALA A C 1
ATOM 929 O O . ALA A 1 122 ? -5.268 3.878 12.946 1.00 91.00 122 ALA A O 1
ATOM 930 N N . LYS A 1 123 ? -3.146 4.557 12.536 1.00 88.94 123 LYS A N 1
ATOM 931 C CA . LYS A 1 123 ? -2.788 5.017 13.888 1.00 88.94 123 LYS A CA 1
ATOM 932 C C . LYS A 1 123 ? -3.400 6.369 14.290 1.00 88.94 123 LYS A C 1
ATOM 934 O O . LYS A 1 123 ? -3.321 6.728 15.460 1.00 88.94 123 LYS A O 1
ATOM 939 N N . GLN A 1 124 ? -3.985 7.128 13.359 1.00 86.12 124 GLN A N 1
ATOM 940 C CA . GLN A 1 124 ? -4.635 8.411 13.675 1.00 86.12 124 GLN A CA 1
ATOM 941 C C . GLN A 1 124 ? -5.922 8.175 14.483 1.00 86.12 124 GLN A C 1
ATOM 943 O O . GLN A 1 124 ? -6.591 7.163 14.270 1.00 86.12 124 GLN A O 1
ATOM 948 N N . ARG A 1 125 ? -6.266 9.077 15.408 1.00 65.19 125 ARG A N 1
ATOM 949 C CA . ARG A 1 125 ? -7.539 9.019 16.146 1.00 65.19 125 ARG A CA 1
ATOM 950 C C . ARG A 1 125 ? -8.688 9.527 15.282 1.00 65.19 125 ARG A C 1
ATOM 952 O O . ARG A 1 125 ? -8.463 10.509 14.541 1.00 65.19 125 ARG A O 1
#

Secondary structure (DSSP, 8-state):
-------SSSHHHHTTSSS-HHHHTHHHHHHHHHHHHHHHHH--HHHHHHHHHHHHHHHHHHHS-HHHHHHHHHHHHHHHHHHHHHTT-TT--HHHHGGGGS-HHHHHHHHHHHHHHHHHHHT--

Sequence (125 aa):
MKIHHLITATAAALLLLATAPAQANQAKFNKIERELKQCLKDVRGSYGAGSCAIGAVDDYRKLMNASKRSKLKQAERACAIKVAREESRFDYDYDNDGLEGFSNAGRGNAADCQLKAARRIAKQR

Foldseek 3Di:
DDDDDPDPDPPVVVVVVVDDVLVVCPVVLVVLVVQLVVQVVVDDDLLSNLVSLQVSLVSLLVSDDPVLNVQLVVQLQVLLCVLCVVVVNNVDDCVPCPLVPDDSNSSSSSSVSSSVSSVVSSNDD